Protein AF-A0A7J4TN28-F1 (afdb_monomer_lite)

pLDDT: mean 84.07, std 9.6, range [40.97, 95.94]

Structure (mmCIF, N/CA/C/O backbone):
data_AF-A0A7J4TN28-F1
#
_entry.id   AF-A0A7J4TN28-F1
#
loop_
_atom_site.group_PDB
_atom_site.id
_atom_site.type_symbol
_atom_site.label_atom_id
_atom_site.label_alt_id
_atom_site.label_comp_id
_atom_site.label_asym_id
_atom_site.label_entity_id
_atom_site.label_seq_id
_atom_site.pdbx_PDB_ins_code
_atom_site.Cartn_x
_atom_site.Cartn_y
_atom_site.Cartn_z
_atom_site.occupancy
_atom_site.B_iso_or_equiv
_atom_site.auth_seq_id
_atom_site.auth_comp_id
_atom_site.auth_asym_id
_atom_site.auth_atom_id
_atom_site.pdbx_PDB_model_num
ATOM 1 N N . MET A 1 1 ? -28.207 -5.095 15.935 1.00 40.97 1 MET A N 1
ATOM 2 C CA . MET A 1 1 ? -28.084 -4.857 14.482 1.00 40.97 1 MET A CA 1
ATOM 3 C C . MET A 1 1 ? -27.019 -3.781 14.342 1.00 40.97 1 MET A C 1
ATOM 5 O O . MET A 1 1 ? -27.270 -2.682 14.811 1.00 40.97 1 MET A O 1
ATOM 9 N N . GLN A 1 2 ? -25.803 -4.120 13.904 1.00 54.62 2 GLN A N 1
ATOM 10 C CA . GLN A 1 2 ? -24.737 -3.121 13.743 1.00 54.62 2 GLN A CA 1
ATOM 11 C C . GLN A 1 2 ? -25.068 -2.248 12.531 1.00 54.62 2 GLN A C 1
ATOM 13 O O . GLN A 1 2 ? -25.433 -2.769 11.478 1.00 54.62 2 GLN A O 1
ATOM 18 N N . GLU A 1 3 ? -25.008 -0.933 12.705 1.00 58.22 3 GLU A N 1
ATOM 19 C CA . GLU A 1 3 ? -25.325 0.032 11.659 1.00 58.22 3 GLU A CA 1
ATOM 20 C C . GLU A 1 3 ? -24.159 0.079 10.663 1.00 58.22 3 GLU A C 1
ATOM 22 O O . GLU A 1 3 ? -23.127 0.697 10.913 1.00 58.22 3 GLU A O 1
ATOM 27 N N . SER A 1 4 ? -24.286 -0.649 9.551 1.00 61.19 4 SER A N 1
ATOM 28 C CA . SER A 1 4 ? -23.320 -0.582 8.456 1.00 61.19 4 SER A CA 1
ATOM 29 C C . SER A 1 4 ? -23.496 0.746 7.727 1.00 61.19 4 SER A C 1
ATOM 31 O O . SER A 1 4 ? -24.544 0.985 7.121 1.00 61.19 4 SER A O 1
ATOM 33 N N . THR A 1 5 ? -22.482 1.605 7.762 1.00 71.56 5 THR A N 1
ATOM 34 C CA . THR A 1 5 ? -22.515 2.892 7.063 1.00 71.56 5 THR A CA 1
ATOM 35 C C . THR A 1 5 ? -21.695 2.818 5.779 1.00 71.56 5 THR A C 1
ATOM 37 O O . THR A 1 5 ? -20.590 2.277 5.734 1.00 71.56 5 THR A O 1
ATOM 40 N N . THR A 1 6 ? -22.231 3.366 4.689 1.00 72.06 6 THR A N 1
ATOM 41 C CA . THR A 1 6 ? -21.543 3.388 3.385 1.00 72.06 6 THR A CA 1
ATOM 42 C C . THR A 1 6 ? -20.363 4.368 3.371 1.00 72.06 6 THR A C 1
ATOM 44 O O . THR A 1 6 ? -19.495 4.305 2.502 1.00 72.06 6 THR A O 1
ATOM 47 N N . THR A 1 7 ? -20.317 5.288 4.335 1.00 77.44 7 THR A N 1
ATOM 48 C CA . THR A 1 7 ? -19.320 6.355 4.439 1.00 77.44 7 THR A CA 1
ATOM 49 C C . THR A 1 7 ? -18.694 6.364 5.822 1.00 77.44 7 THR A C 1
ATOM 51 O O . THR A 1 7 ? -19.415 6.303 6.813 1.00 77.44 7 THR A O 1
ATOM 54 N N . LEU A 1 8 ? -17.368 6.509 5.883 1.00 80.81 8 LEU A N 1
ATOM 55 C CA . LEU A 1 8 ? -16.640 6.635 7.143 1.00 80.81 8 LEU A CA 1
ATOM 56 C C . LEU A 1 8 ? -17.090 7.916 7.887 1.00 80.81 8 LEU A C 1
ATOM 58 O O . LEU A 1 8 ? -16.999 8.997 7.295 1.00 80.81 8 LEU A O 1
ATOM 62 N N . PRO A 1 9 ? -17.570 7.823 9.142 1.00 84.06 9 PRO A N 1
ATOM 63 C CA . PRO A 1 9 ? -17.975 8.980 9.937 1.00 84.06 9 PRO A CA 1
ATOM 64 C C . PRO A 1 9 ? -16.865 10.027 10.110 1.00 84.06 9 PRO A C 1
ATOM 66 O O . PRO A 1 9 ? -15.681 9.702 10.230 1.00 84.06 9 PRO A O 1
ATOM 69 N N . ALA A 1 10 ? -17.259 11.304 10.155 1.00 74.06 10 ALA A N 1
ATOM 70 C CA . ALA A 1 10 ? -16.336 12.418 10.347 1.00 74.06 10 ALA A CA 1
ATOM 71 C C . ALA A 1 10 ? -15.705 12.355 11.751 1.00 74.06 10 ALA A C 1
ATOM 73 O O . ALA A 1 10 ? -16.404 12.486 12.750 1.00 74.06 10 ALA A O 1
ATOM 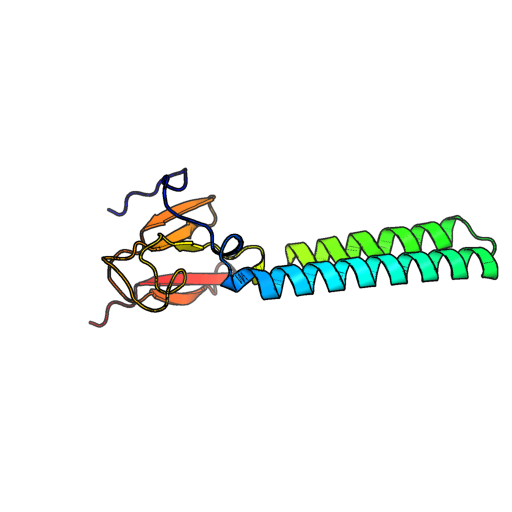74 N N . GLY A 1 11 ? -14.387 12.144 11.815 1.00 80.38 11 GLY A N 1
ATOM 75 C CA . GLY A 1 11 ? -13.625 12.011 13.068 1.00 80.38 11 GLY A CA 1
ATOM 76 C C . GLY A 1 11 ? -12.808 10.720 13.168 1.00 80.38 11 GLY A C 1
ATOM 77 O O . GLY A 1 11 ? -11.854 10.668 13.941 1.00 80.38 11 GLY A O 1
ATOM 78 N N . LEU A 1 12 ? -13.122 9.718 12.344 1.00 86.81 12 LEU A N 1
ATOM 79 C CA . LEU A 1 12 ? -12.324 8.502 12.204 1.00 86.81 12 LEU A CA 1
ATOM 80 C C . LEU A 1 12 ? -11.244 8.695 11.136 1.00 86.81 12 LEU A C 1
ATOM 82 O O . LEU A 1 12 ? -11.505 9.244 10.064 1.00 86.81 12 LEU A O 1
ATOM 86 N N . ARG A 1 13 ? -10.035 8.210 11.414 1.00 88.06 13 ARG A N 1
ATOM 87 C CA . ARG A 1 13 ? -8.901 8.213 10.484 1.00 88.06 13 ARG A CA 1
ATOM 88 C C . ARG A 1 13 ? -8.554 6.803 10.064 1.00 88.06 13 ARG A C 1
ATOM 90 O O . ARG A 1 13 ? -8.576 5.878 10.875 1.00 88.06 13 ARG A O 1
ATOM 97 N N . ARG A 1 14 ? -8.207 6.634 8.792 1.00 88.44 14 ARG A N 1
ATOM 98 C CA . ARG A 1 14 ? -7.796 5.325 8.275 1.00 88.44 14 ARG A CA 1
ATOM 99 C C . ARG A 1 14 ? -6.397 4.981 8.751 1.00 88.44 14 ARG A C 1
ATOM 101 O O . ARG A 1 14 ? -5.566 5.859 8.951 1.00 88.44 14 ARG A O 1
ATOM 108 N N . PHE A 1 15 ? -6.110 3.688 8.846 1.00 87.31 15 PHE A N 1
ATOM 109 C CA . PHE A 1 15 ? -4.806 3.208 9.292 1.00 87.31 15 PHE A CA 1
ATOM 110 C C . PHE A 1 15 ? -3.632 3.787 8.485 1.00 87.31 15 PHE A C 1
ATOM 112 O O . PHE A 1 15 ? -2.607 4.147 9.054 1.00 87.31 15 PHE A O 1
ATOM 119 N N . ASN A 1 16 ? -3.785 3.932 7.168 1.00 83.81 16 ASN A N 1
ATOM 120 C CA . ASN A 1 16 ? -2.750 4.482 6.287 1.00 83.81 16 ASN A CA 1
ATOM 121 C C . ASN A 1 16 ? -2.473 5.986 6.492 1.00 83.81 16 ASN A C 1
ATOM 123 O O . ASN A 1 16 ? -1.456 6.481 6.012 1.00 83.81 16 ASN A O 1
ATOM 127 N N . GLU A 1 17 ? -3.354 6.700 7.194 1.00 86.00 17 GLU A N 1
ATOM 128 C CA . GLU A 1 17 ? -3.203 8.115 7.553 1.00 86.00 17 GLU A CA 1
ATOM 129 C C . GLU A 1 17 ? -2.552 8.298 8.934 1.00 86.00 17 GLU A C 1
ATOM 131 O O . GLU A 1 17 ? -2.206 9.420 9.311 1.00 86.00 17 GLU A O 1
ATOM 136 N N . LEU A 1 18 ? -2.378 7.210 9.691 1.00 86.69 18 LEU A N 1
ATOM 137 C CA . LEU A 1 18 ? -1.760 7.231 11.012 1.00 86.69 18 LEU A CA 1
ATOM 138 C C . LEU A 1 18 ? -0.244 7.392 10.911 1.00 86.69 18 LEU A C 1
ATOM 140 O O . LEU A 1 18 ? 0.404 6.904 9.980 1.00 86.69 18 LEU A O 1
ATOM 144 N N . GLU A 1 19 ? 0.352 8.006 11.933 1.00 84.19 19 GLU A N 1
ATOM 145 C CA . GLU A 1 19 ? 1.809 8.138 12.021 1.00 84.19 19 GLU A CA 1
ATOM 146 C C . GLU A 1 19 ? 2.509 6.776 12.073 1.00 84.19 19 GLU A C 1
ATOM 148 O O . GLU A 1 19 ? 3.584 6.613 11.493 1.00 84.19 19 GLU A O 1
ATOM 153 N N . LEU A 1 20 ? 1.847 5.768 12.651 1.00 84.12 20 LEU A N 1
ATOM 154 C CA . LEU A 1 20 ? 2.316 4.384 12.681 1.00 84.12 20 LEU A CA 1
ATOM 155 C C . LEU A 1 20 ? 2.569 3.823 11.268 1.00 84.12 20 LEU A C 1
ATOM 157 O O . LEU A 1 20 ? 3.572 3.147 11.026 1.00 84.12 20 LEU A O 1
ATOM 161 N N . ALA A 1 21 ? 1.703 4.150 10.304 1.00 84.75 21 ALA A N 1
ATOM 162 C CA . ALA A 1 21 ? 1.836 3.695 8.921 1.00 84.75 21 ALA A CA 1
ATOM 163 C C . ALA A 1 21 ? 2.894 4.481 8.124 1.00 84.75 21 ALA A C 1
ATOM 165 O O . ALA A 1 21 ? 3.333 4.029 7.061 1.00 84.75 21 ALA A O 1
ATOM 166 N N . ARG A 1 22 ? 3.372 5.628 8.632 1.00 85.81 22 ARG A N 1
ATOM 167 C CA . ARG A 1 22 ? 4.337 6.498 7.936 1.00 85.81 22 ARG A CA 1
ATOM 168 C C . ARG A 1 22 ? 5.651 5.781 7.627 1.00 85.81 22 ARG A C 1
ATOM 170 O O . ARG A 1 22 ? 6.168 5.912 6.520 1.00 85.81 22 ARG A O 1
ATOM 177 N N . SER A 1 23 ? 6.188 5.010 8.576 1.00 86.38 23 SER A N 1
ATOM 178 C CA . SER A 1 23 ? 7.444 4.261 8.383 1.00 86.38 23 SER A CA 1
ATOM 179 C C . SER A 1 23 ? 7.332 3.267 7.223 1.00 86.38 23 SER A C 1
ATOM 181 O O . SER A 1 23 ? 8.227 3.169 6.382 1.00 86.38 23 SER A O 1
ATOM 183 N N . PHE A 1 24 ? 6.191 2.582 7.125 1.00 86.19 24 PHE A N 1
ATOM 184 C CA . PHE A 1 24 ? 5.903 1.679 6.020 1.00 86.19 24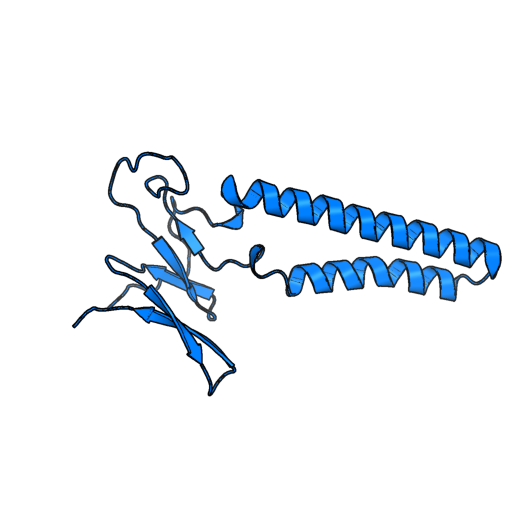 PHE A CA 1
ATOM 185 C C . PHE A 1 24 ? 5.754 2.432 4.688 1.00 86.19 24 PHE A C 1
ATOM 187 O O . PHE A 1 24 ? 6.397 2.060 3.706 1.00 86.19 24 PHE A O 1
ATOM 194 N N . MET A 1 25 ? 4.992 3.530 4.665 1.00 86.56 25 MET A N 1
ATOM 195 C CA . MET A 1 25 ? 4.810 4.362 3.469 1.00 86.56 25 MET A CA 1
ATOM 196 C C . MET A 1 25 ? 6.137 4.912 2.932 1.00 86.56 25 MET A C 1
ATOM 198 O O . MET A 1 25 ? 6.379 4.873 1.727 1.00 86.56 25 MET A O 1
ATOM 202 N N . ILE A 1 26 ? 7.030 5.369 3.815 1.00 89.44 26 ILE A N 1
ATOM 203 C CA . ILE A 1 26 ? 8.365 5.850 3.434 1.00 89.44 26 ILE A CA 1
ATOM 204 C C . ILE A 1 26 ? 9.192 4.718 2.822 1.00 89.44 26 ILE A C 1
ATOM 206 O O . ILE A 1 26 ? 9.801 4.910 1.771 1.00 89.44 26 ILE A O 1
ATOM 210 N N . ARG A 1 27 ? 9.195 3.525 3.433 1.00 89.81 27 ARG A N 1
ATOM 211 C CA . ARG A 1 27 ? 9.900 2.357 2.878 1.00 89.81 27 ARG A CA 1
ATOM 212 C C . ARG A 1 27 ? 9.370 2.000 1.492 1.00 89.81 27 ARG A C 1
ATOM 214 O O . ARG A 1 27 ? 10.167 1.843 0.574 1.00 89.81 27 ARG A O 1
ATOM 221 N N . PHE A 1 28 ? 8.050 1.947 1.319 1.00 89.06 28 PHE A N 1
ATOM 222 C CA . PHE A 1 28 ? 7.419 1.677 0.026 1.00 89.06 28 PHE A CA 1
ATOM 223 C C . PHE A 1 28 ? 7.796 2.727 -1.034 1.00 89.06 28 PHE A C 1
ATOM 225 O O . PHE A 1 28 ? 8.134 2.381 -2.169 1.00 89.06 28 PHE A O 1
ATOM 232 N N . LEU A 1 29 ? 7.812 4.010 -0.662 1.00 90.19 29 LEU A N 1
ATOM 233 C CA . LEU A 1 29 ? 8.211 5.096 -1.556 1.00 90.19 29 LEU A CA 1
ATOM 234 C C . LEU A 1 29 ? 9.687 4.979 -1.972 1.00 90.19 29 LEU A C 1
ATOM 236 O O . LEU A 1 29 ? 10.005 5.087 -3.152 1.00 90.19 29 LEU A O 1
ATOM 240 N N . ILE A 1 30 ? 10.587 4.694 -1.030 1.00 93.38 30 ILE A N 1
ATOM 241 C CA . ILE A 1 30 ? 12.016 4.501 -1.318 1.00 93.38 30 ILE A CA 1
ATOM 242 C C . ILE A 1 30 ? 12.225 3.280 -2.221 1.00 93.38 30 ILE A C 1
ATOM 244 O O . ILE A 1 30 ? 12.979 3.352 -3.191 1.00 93.38 30 ILE A O 1
ATOM 248 N N . THR A 1 31 ? 11.542 2.167 -1.945 1.00 91.38 31 THR A N 1
ATOM 249 C CA . THR A 1 31 ? 11.633 0.956 -2.770 1.00 91.38 31 THR A CA 1
ATOM 250 C C . THR A 1 31 ? 11.112 1.197 -4.185 1.00 91.38 31 THR A C 1
ATOM 252 O O . THR A 1 31 ? 11.777 0.809 -5.143 1.00 91.38 31 THR A O 1
ATOM 255 N N . SER A 1 32 ? 9.967 1.866 -4.345 1.00 92.19 32 SER A N 1
ATOM 256 C CA . SER A 1 32 ? 9.415 2.178 -5.672 1.00 92.19 32 SER A CA 1
ATOM 257 C C . SER A 1 32 ? 10.315 3.129 -6.466 1.00 92.19 32 SER A C 1
ATOM 259 O O . SER A 1 32 ? 10.555 2.889 -7.650 1.00 92.19 32 SER A O 1
ATOM 261 N N . LEU A 1 33 ? 10.903 4.136 -5.812 1.00 94.75 33 LEU A N 1
ATOM 262 C CA . LEU A 1 33 ? 11.901 5.013 -6.425 1.00 94.75 33 LEU A CA 1
ATOM 263 C C . LEU A 1 33 ? 13.149 4.230 -6.862 1.00 94.75 33 LEU A C 1
ATOM 265 O O . LEU A 1 33 ? 13.634 4.415 -7.978 1.00 94.75 33 LEU A O 1
ATOM 269 N N . GLY A 1 34 ? 13.639 3.321 -6.014 1.00 95.12 34 GLY A N 1
ATOM 270 C CA . GLY A 1 34 ? 14.773 2.451 -6.323 1.00 95.12 34 GLY A CA 1
ATOM 271 C C . GLY A 1 34 ? 14.512 1.547 -7.531 1.00 95.12 34 GLY A C 1
ATOM 272 O O . GLY A 1 34 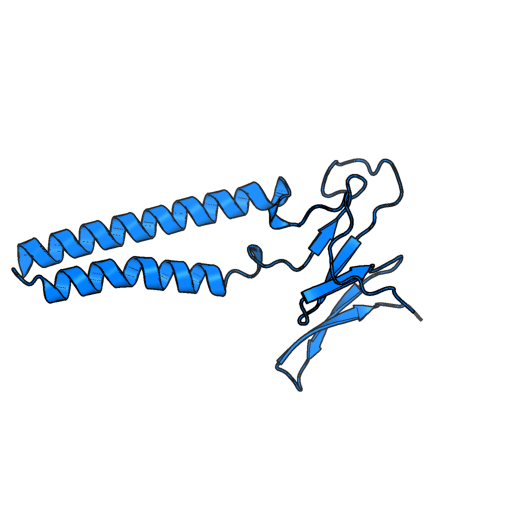? 15.347 1.477 -8.430 1.00 95.12 34 GLY A O 1
ATOM 273 N N . ILE A 1 35 ? 13.334 0.915 -7.601 1.00 94.06 35 ILE A N 1
ATOM 274 C CA . ILE A 1 35 ? 12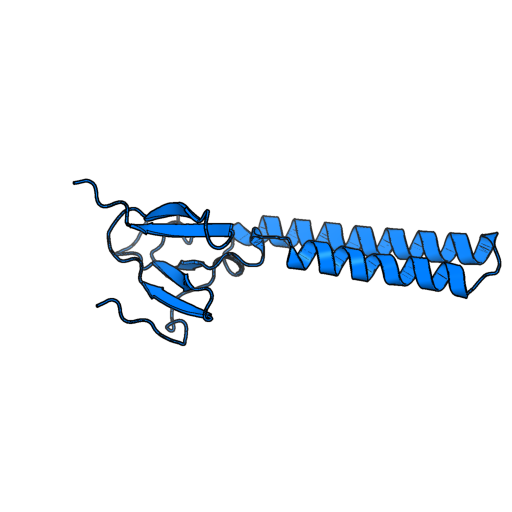.914 0.101 -8.754 1.00 94.06 35 ILE A CA 1
ATOM 275 C C . ILE A 1 35 ? 12.877 0.949 -10.029 1.00 94.06 35 ILE A C 1
ATOM 277 O O . ILE A 1 35 ? 13.402 0.524 -11.058 1.00 94.06 35 ILE A O 1
ATOM 281 N N . GLY A 1 36 ? 12.298 2.151 -9.963 1.00 94.25 36 GLY A N 1
ATOM 282 C CA . GLY A 1 36 ? 12.243 3.068 -11.102 1.00 94.25 36 GLY A CA 1
ATOM 283 C C . GLY A 1 36 ? 13.633 3.454 -11.614 1.00 94.25 36 GLY A C 1
ATOM 284 O O . GLY A 1 36 ? 13.887 3.403 -12.817 1.00 94.25 36 GLY A O 1
ATOM 285 N N . LEU A 1 37 ? 14.560 3.769 -10.705 1.00 95.94 37 LEU A N 1
ATOM 286 C CA . LEU A 1 37 ? 15.937 4.121 -11.051 1.00 95.94 37 LEU A CA 1
ATOM 287 C C . LEU A 1 37 ? 16.671 2.940 -11.700 1.00 95.94 37 LEU A C 1
ATOM 289 O O . LEU A 1 37 ? 17.306 3.106 -12.741 1.00 95.94 37 LEU A O 1
ATOM 293 N N . VAL A 1 38 ? 16.540 1.738 -11.134 1.00 95.69 38 VAL A N 1
ATOM 294 C CA . VAL A 1 38 ? 17.137 0.512 -11.687 1.00 95.69 38 VAL A CA 1
ATOM 295 C C . VAL A 1 38 ? 16.585 0.208 -13.081 1.00 95.69 38 VAL A C 1
ATOM 297 O O . VAL A 1 38 ? 17.367 -0.067 -13.991 1.00 95.69 38 VAL A O 1
ATOM 300 N N . ALA A 1 39 ? 15.269 0.315 -13.282 1.00 94.81 39 ALA A N 1
ATOM 301 C CA . ALA A 1 39 ? 14.643 0.119 -14.589 1.00 94.81 39 ALA A CA 1
ATOM 302 C C . ALA A 1 39 ? 15.153 1.133 -15.628 1.00 94.81 39 ALA A C 1
ATOM 304 O O . ALA A 1 39 ? 15.448 0.759 -16.763 1.00 94.81 39 ALA A O 1
ATOM 305 N N . MET A 1 40 ? 15.329 2.399 -15.233 1.00 95.06 40 MET A N 1
ATOM 306 C CA . MET A 1 40 ? 15.854 3.448 -16.110 1.00 95.06 40 MET A CA 1
ATOM 307 C C . MET A 1 40 ? 17.322 3.205 -16.498 1.00 95.06 40 MET A C 1
ATOM 309 O O . MET A 1 40 ? 17.682 3.352 -17.667 1.00 95.06 40 MET A O 1
ATOM 313 N N . LEU A 1 41 ? 18.167 2.790 -15.547 1.00 95.69 41 LEU A N 1
ATOM 314 C CA . LEU A 1 41 ? 19.563 2.433 -15.822 1.00 95.69 41 LEU A CA 1
ATOM 315 C C . LEU A 1 41 ? 19.667 1.210 -16.739 1.00 95.69 41 LEU A C 1
ATOM 317 O O . LEU A 1 41 ? 20.451 1.231 -17.686 1.00 95.69 41 LEU A O 1
ATOM 321 N N . LEU A 1 42 ? 18.855 0.178 -16.497 1.00 94.50 42 LEU A N 1
ATOM 322 C CA . LEU A 1 42 ? 18.770 -1.006 -17.355 1.00 94.50 42 LEU A CA 1
ATOM 323 C C . LEU A 1 42 ? 18.337 -0.640 -18.775 1.00 94.50 42 LEU A C 1
ATOM 325 O O . LEU A 1 42 ? 18.976 -1.074 -19.728 1.00 94.50 42 LEU A O 1
ATOM 329 N N . ALA A 1 43 ? 17.302 0.188 -18.927 1.00 94.31 43 ALA A N 1
ATOM 330 C CA . ALA A 1 43 ? 16.841 0.640 -20.236 1.00 94.31 43 ALA A CA 1
ATOM 331 C C . ALA A 1 43 ? 17.936 1.417 -20.987 1.00 94.31 43 ALA A C 1
ATOM 333 O O . ALA A 1 43 ? 18.183 1.143 -22.161 1.00 94.31 43 ALA A O 1
ATOM 334 N N . SER A 1 44 ? 18.638 2.330 -20.305 1.00 93.56 44 SER A N 1
ATOM 335 C CA . SER A 1 44 ? 19.765 3.072 -20.885 1.00 93.56 44 SER A CA 1
ATOM 336 C C . SER A 1 44 ? 20.911 2.143 -21.294 1.00 93.56 44 SER A C 1
ATOM 338 O O . SER A 1 44 ? 21.432 2.247 -22.404 1.00 93.56 44 SER A O 1
ATOM 340 N N . PHE A 1 45 ? 21.278 1.188 -20.438 1.00 94.62 45 PHE A N 1
ATOM 341 C CA . PHE A 1 45 ? 22.318 0.205 -20.734 1.00 94.62 45 PHE A CA 1
ATOM 342 C C . PHE A 1 45 ? 21.964 -0.656 -21.953 1.00 94.62 45 PHE A C 1
ATOM 344 O O . PHE A 1 45 ? 22.783 -0.815 -22.854 1.00 94.62 45 PHE A O 1
ATOM 351 N N . VAL A 1 46 ? 20.729 -1.161 -22.016 1.00 94.38 46 VAL A N 1
ATOM 352 C CA . VAL A 1 46 ? 20.235 -1.971 -23.137 1.00 94.38 46 VAL A CA 1
ATOM 353 C C . VAL A 1 46 ? 20.216 -1.170 -24.437 1.00 94.38 46 VAL A C 1
ATOM 355 O O . VAL A 1 46 ? 20.656 -1.684 -25.464 1.00 94.38 46 VAL A O 1
ATOM 358 N N . PHE A 1 47 ? 19.766 0.086 -24.397 1.00 93.62 47 PHE A N 1
ATOM 359 C CA . PHE A 1 47 ? 19.779 0.963 -25.565 1.00 93.62 47 PHE A CA 1
ATOM 360 C C . PHE A 1 47 ? 21.205 1.174 -26.090 1.00 93.62 47 PHE A C 1
ATOM 362 O O . PHE A 1 47 ? 21.452 0.983 -27.274 1.00 93.62 47 PHE A O 1
ATOM 369 N N . ASN A 1 48 ? 22.160 1.476 -25.206 1.00 93.44 48 ASN A N 1
ATOM 370 C CA . ASN A 1 48 ? 23.554 1.696 -25.597 1.00 93.44 48 ASN A CA 1
ATOM 371 C C . ASN A 1 48 ? 24.262 0.417 -26.084 1.00 93.44 48 ASN A C 1
ATOM 373 O O . ASN A 1 48 ? 25.124 0.495 -26.953 1.00 93.44 48 ASN A O 1
ATOM 377 N N . ALA A 1 49 ? 23.934 -0.752 -25.528 1.00 93.88 49 ALA A N 1
ATOM 378 C CA . ALA A 1 49 ? 24.612 -2.008 -25.860 1.00 93.88 49 ALA A CA 1
ATOM 379 C C . ALA A 1 49 ? 24.043 -2.710 -27.103 1.00 93.88 49 ALA A C 1
ATOM 381 O O . ALA A 1 49 ? 24.781 -3.383 -27.820 1.00 93.88 49 ALA A O 1
ATOM 382 N N . MET A 1 50 ? 22.731 -2.610 -27.327 1.00 91.88 50 MET A N 1
ATOM 383 C CA . MET A 1 50 ? 22.017 -3.379 -28.355 1.00 91.88 50 MET A CA 1
ATOM 384 C C . MET A 1 50 ? 21.471 -2.501 -29.489 1.00 91.88 50 MET A C 1
ATOM 386 O O . MET A 1 50 ? 20.923 -3.049 -30.441 1.00 91.88 50 MET A O 1
ATOM 390 N N . ASP A 1 51 ? 21.538 -1.168 -29.355 1.00 91.25 51 ASP A N 1
ATOM 391 C CA . ASP A 1 51 ? 20.921 -0.175 -30.257 1.00 91.25 51 ASP A CA 1
ATOM 392 C C . ASP A 1 51 ? 19.432 -0.460 -30.551 1.00 91.25 51 ASP A C 1
ATOM 394 O O . ASP A 1 51 ? 18.869 -0.129 -31.593 1.00 91.25 51 ASP A O 1
ATOM 398 N N . SER A 1 52 ? 18.768 -1.141 -29.610 1.00 91.38 52 SER A N 1
ATOM 399 C CA . SER A 1 52 ? 17.392 -1.603 -29.758 1.00 91.38 52 SER A CA 1
ATOM 400 C C . SER A 1 52 ? 16.468 -0.798 -28.862 1.00 91.38 52 SER A C 1
ATOM 402 O O . SER A 1 52 ? 16.377 -1.015 -27.650 1.00 91.38 52 SER A O 1
ATOM 404 N N . PHE A 1 53 ? 15.725 0.114 -29.486 1.00 91.62 53 PHE A N 1
ATOM 405 C CA . PHE A 1 53 ? 14.699 0.908 -28.813 1.00 91.62 53 PHE A CA 1
ATOM 406 C C . PHE A 1 53 ? 13.596 0.037 -28.192 1.00 91.62 53 PHE A C 1
ATOM 408 O O . PHE A 1 53 ? 13.140 0.306 -27.083 1.00 91.62 53 PHE A O 1
ATOM 415 N N . VAL A 1 54 ? 13.193 -1.039 -28.877 1.00 94.25 54 VAL A N 1
ATOM 416 C CA . VAL A 1 54 ? 12.122 -1.934 -28.409 1.00 94.25 54 VAL A CA 1
ATOM 417 C C . VAL A 1 54 ? 12.517 -2.613 -27.099 1.00 94.25 54 VAL A C 1
ATOM 419 O O . VAL A 1 54 ? 11.732 -2.637 -26.153 1.00 94.25 54 VAL A O 1
ATOM 422 N N . LEU A 1 55 ? 13.745 -3.128 -27.018 1.00 91.62 55 LEU A N 1
ATOM 423 C CA . LEU A 1 55 ? 14.218 -3.837 -25.832 1.00 91.62 55 LEU A CA 1
ATOM 424 C C . LEU A 1 55 ? 14.380 -2.882 -24.637 1.00 91.62 55 LEU A C 1
ATOM 426 O O . LEU A 1 55 ? 13.976 -3.210 -23.522 1.00 91.62 55 LEU A O 1
ATOM 430 N N . ALA A 1 56 ? 14.876 -1.666 -24.886 1.00 91.88 56 ALA A N 1
ATOM 431 C CA . ALA A 1 56 ? 14.956 -0.615 -23.875 1.00 91.88 56 ALA A CA 1
ATOM 432 C C . ALA A 1 56 ? 13.567 -0.199 -23.351 1.00 91.88 56 ALA A C 1
ATOM 434 O O . ALA A 1 56 ? 13.386 -0.043 -22.142 1.00 91.88 56 ALA A O 1
ATOM 435 N N . ALA A 1 57 ? 12.566 -0.084 -24.231 1.00 92.69 57 ALA A N 1
ATOM 436 C CA . ALA A 1 57 ? 11.193 0.239 -23.845 1.00 92.69 57 ALA A CA 1
ATOM 437 C C . ALA A 1 57 ? 10.561 -0.853 -22.962 1.00 92.69 57 ALA A C 1
ATOM 439 O O . ALA A 1 57 ? 9.901 -0.535 -21.973 1.00 92.69 57 ALA A O 1
ATOM 440 N N . VAL A 1 58 ? 10.806 -2.134 -23.259 1.00 94.25 58 VAL A N 1
ATOM 441 C CA . VAL A 1 58 ? 10.339 -3.256 -22.421 1.00 94.25 58 VAL A CA 1
ATOM 442 C C . VAL A 1 58 ? 10.935 -3.181 -21.011 1.00 94.25 58 VAL A C 1
ATOM 444 O O . VAL A 1 58 ? 10.206 -3.331 -20.030 1.00 94.25 58 VAL A O 1
ATOM 447 N N . CYS A 1 59 ? 12.235 -2.893 -20.889 1.00 91.56 59 CYS A N 1
ATOM 448 C CA . CYS A 1 59 ? 12.884 -2.694 -19.590 1.00 91.56 59 CYS A CA 1
ATOM 449 C C . CYS A 1 59 ? 12.315 -1.495 -18.823 1.00 91.56 59 CYS A C 1
ATOM 451 O O . CYS A 1 59 ? 12.194 -1.549 -17.602 1.00 91.56 59 CYS A O 1
ATOM 453 N N . LEU A 1 60 ? 11.942 -0.423 -19.523 1.00 92.56 60 LEU A N 1
ATOM 454 C CA . LEU A 1 60 ? 11.360 0.753 -18.886 1.00 92.56 60 LEU A CA 1
ATOM 455 C C . LEU A 1 60 ? 9.946 0.476 -18.351 1.00 92.56 60 LEU A C 1
ATOM 457 O O . LEU A 1 60 ? 9.603 0.938 -17.267 1.00 92.56 60 LEU A O 1
ATOM 461 N N . ILE A 1 61 ? 9.137 -0.298 -19.081 1.00 93.94 61 ILE A N 1
ATOM 462 C CA . ILE A 1 61 ? 7.752 -0.636 -18.705 1.00 93.94 61 ILE A CA 1
ATOM 463 C C . ILE A 1 61 ? 7.700 -1.663 -17.561 1.00 93.94 61 ILE A C 1
ATOM 465 O O . ILE A 1 61 ? 6.765 -1.644 -16.754 1.00 93.94 61 ILE A O 1
ATOM 469 N N . SER A 1 62 ? 8.700 -2.541 -17.444 1.00 92.12 62 SER A N 1
ATOM 470 C CA . SER A 1 62 ? 8.726 -3.563 -16.390 1.00 92.12 62 SER A CA 1
ATOM 471 C C . SER A 1 62 ? 8.821 -2.968 -14.978 1.00 92.12 62 SER A C 1
ATOM 473 O O . SER A 1 62 ? 8.247 -3.530 -14.046 1.00 92.12 62 SER A O 1
ATOM 475 N N . GLY A 1 63 ? 9.462 -1.804 -14.814 1.00 91.88 63 GLY A N 1
ATOM 476 C CA . GLY A 1 63 ? 9.551 -1.089 -13.536 1.00 91.88 63 GLY A CA 1
ATOM 477 C C . GLY A 1 63 ? 8.177 -0.692 -12.974 1.00 91.88 63 GLY A C 1
ATOM 478 O O . GLY A 1 63 ? 7.804 -1.170 -11.901 1.00 91.88 63 GLY A O 1
ATOM 479 N N . PRO A 1 64 ? 7.383 0.131 -13.686 1.00 92.12 64 PRO A N 1
ATOM 480 C CA . PRO A 1 64 ? 6.015 0.469 -13.296 1.00 92.12 64 PRO A CA 1
ATOM 481 C C . PRO A 1 64 ? 5.114 -0.752 -13.090 1.00 92.12 64 PRO A C 1
ATOM 483 O O . PRO A 1 64 ? 4.330 -0.770 -12.143 1.00 92.12 64 PRO A O 1
ATOM 486 N N . ALA A 1 65 ? 5.246 -1.790 -13.925 1.00 93.38 65 ALA A N 1
ATOM 487 C CA . ALA A 1 65 ? 4.485 -3.029 -13.763 1.00 93.38 65 ALA A CA 1
ATOM 488 C C . ALA A 1 65 ? 4.803 -3.728 -12.428 1.00 93.38 65 ALA A C 1
ATOM 490 O O . ALA A 1 65 ? 3.889 -4.134 -11.706 1.00 93.38 65 ALA A O 1
ATOM 491 N N . LEU A 1 66 ? 6.087 -3.803 -12.060 1.00 92.25 66 LEU A N 1
ATOM 492 C CA . LEU A 1 66 ? 6.521 -4.360 -10.781 1.00 92.25 66 LEU A CA 1
ATOM 493 C C . LEU A 1 66 ? 6.024 -3.516 -9.601 1.00 92.25 66 LEU A C 1
ATOM 495 O O . LEU A 1 66 ? 5.538 -4.072 -8.620 1.00 92.25 66 LEU A O 1
ATOM 499 N N . ILE A 1 67 ? 6.091 -2.185 -9.702 1.00 92.50 67 ILE A N 1
ATOM 500 C CA . ILE A 1 67 ? 5.585 -1.270 -8.666 1.00 92.50 67 ILE A CA 1
ATOM 501 C C . ILE A 1 67 ? 4.075 -1.450 -8.477 1.00 92.50 67 ILE A C 1
ATOM 503 O O . ILE A 1 67 ? 3.611 -1.550 -7.342 1.00 92.50 67 ILE A O 1
ATOM 507 N N . TYR A 1 68 ? 3.308 -1.544 -9.567 1.00 91.75 68 TYR A N 1
ATOM 508 C CA . TYR A 1 68 ? 1.866 -1.792 -9.516 1.00 91.75 68 TYR A CA 1
ATOM 509 C C . TYR A 1 68 ? 1.544 -3.137 -8.853 1.00 91.75 68 TYR A C 1
ATOM 511 O O . TYR A 1 68 ? 0.678 -3.220 -7.978 1.00 91.75 68 TYR A O 1
ATOM 519 N N . GLN A 1 69 ? 2.284 -4.189 -9.205 1.00 90.62 69 GLN A N 1
ATOM 520 C CA . GLN A 1 69 ? 2.135 -5.496 -8.573 1.00 90.62 69 GLN A CA 1
ATOM 521 C C . GLN A 1 69 ? 2.451 -5.434 -7.073 1.00 90.62 69 GLN A C 1
ATOM 523 O O . GLN A 1 69 ? 1.683 -5.961 -6.267 1.00 90.62 69 GLN A O 1
ATOM 528 N N . LEU A 1 70 ? 3.530 -4.748 -6.685 1.00 88.19 70 LEU A N 1
ATOM 529 C CA . LEU A 1 70 ? 3.897 -4.557 -5.283 1.00 88.19 70 LEU A CA 1
ATOM 530 C C . LEU A 1 70 ? 2.808 -3.790 -4.523 1.00 88.19 70 LEU A C 1
ATOM 532 O O . LEU A 1 70 ? 2.427 -4.196 -3.428 1.00 88.19 70 LEU A O 1
ATOM 536 N N . HIS A 1 71 ? 2.271 -2.724 -5.120 1.00 87.38 71 HIS A N 1
ATOM 537 C CA . HIS A 1 71 ? 1.182 -1.932 -4.556 1.00 87.38 71 HIS A CA 1
ATOM 538 C C . HIS A 1 71 ? -0.061 -2.796 -4.320 1.00 87.38 71 HIS A C 1
ATOM 540 O O . HIS A 1 71 ? -0.561 -2.863 -3.202 1.00 87.38 71 HIS A O 1
ATOM 546 N N . SER A 1 72 ? -0.524 -3.514 -5.349 1.00 83.88 72 SER A N 1
ATOM 547 C CA . SER A 1 72 ? -1.737 -4.344 -5.281 1.00 83.88 72 SER A CA 1
ATOM 548 C C . SER A 1 72 ? -1.655 -5.474 -4.249 1.00 83.88 72 SER A C 1
ATOM 550 O O . SER A 1 72 ? -2.660 -5.821 -3.638 1.00 83.88 72 SER A O 1
ATOM 552 N N . ARG A 1 73 ? -0.458 -6.029 -4.020 1.00 81.81 73 ARG A N 1
ATOM 553 C CA . ARG A 1 73 ? -0.232 -7.118 -3.057 1.00 81.81 73 ARG A CA 1
ATOM 554 C C . ARG A 1 73 ? 0.125 -6.643 -1.654 1.00 81.81 73 ARG A C 1
ATOM 556 O O . ARG A 1 73 ? 0.166 -7.455 -0.733 1.00 81.81 73 ARG A O 1
ATOM 563 N N . SER A 1 74 ? 0.408 -5.358 -1.474 1.00 80.56 74 SER A N 1
ATOM 564 C CA . SER A 1 74 ? 0.766 -4.821 -0.166 1.00 80.56 74 SER A CA 1
ATOM 565 C C . SER A 1 74 ? -0.481 -4.721 0.709 1.00 80.56 74 SER A C 1
ATOM 567 O O . SER A 1 74 ? -1.253 -3.767 0.608 1.00 80.56 74 SER A O 1
ATOM 569 N N . SER A 1 75 ? -0.650 -5.700 1.599 1.00 74.62 75 SER A N 1
ATOM 570 C CA . SER A 1 75 ? -1.716 -5.726 2.610 1.00 74.62 75 SER A CA 1
ATOM 571 C C . SER A 1 75 ? -1.689 -4.487 3.507 1.00 74.62 75 SER A C 1
ATOM 573 O O . SER A 1 75 ? -2.735 -3.937 3.832 1.00 74.62 75 SER A O 1
ATOM 575 N N . MET A 1 76 ? -0.495 -3.977 3.825 1.00 74.62 76 MET A N 1
ATOM 576 C CA . MET A 1 76 ? -0.326 -2.771 4.643 1.00 74.62 76 MET A CA 1
ATOM 577 C C . MET A 1 76 ? -0.801 -1.468 3.973 1.00 74.62 76 MET A C 1
ATOM 579 O O . MET A 1 76 ? -1.102 -0.510 4.679 1.00 74.62 76 MET A O 1
ATOM 583 N N . LEU A 1 77 ? -0.902 -1.405 2.638 1.00 75.62 77 LEU A N 1
ATOM 584 C CA . LEU A 1 77 ? -1.485 -0.237 1.950 1.00 75.62 77 LEU A CA 1
ATOM 585 C C . LEU A 1 77 ? -3.016 -0.247 1.978 1.00 75.62 77 LEU A C 1
ATOM 587 O O . LEU A 1 77 ? -3.648 0.796 1.825 1.00 75.62 77 LEU A O 1
ATOM 591 N N . HIS A 1 78 ? -3.606 -1.424 2.180 1.00 79.75 78 HIS A N 1
ATOM 592 C CA . HIS A 1 78 ? -5.039 -1.664 2.059 1.00 79.75 78 HIS A CA 1
ATOM 593 C C . HIS A 1 78 ? -5.648 -2.151 3.374 1.00 79.75 78 HIS A C 1
ATOM 595 O O . HIS A 1 78 ? -6.663 -2.842 3.355 1.00 79.75 78 HIS A O 1
ATOM 601 N N . VAL A 1 79 ? -5.038 -1.799 4.512 1.00 85.56 79 VAL A N 1
ATOM 602 C CA . VAL A 1 79 ? -5.545 -2.194 5.831 1.00 85.56 79 VAL A CA 1
ATOM 603 C C . VAL A 1 79 ? -6.971 -1.650 5.991 1.00 85.56 79 VAL A C 1
ATOM 605 O O . VAL A 1 79 ? -7.160 -0.429 5.971 1.00 85.56 79 VAL A O 1
ATOM 608 N N . PRO A 1 80 ? -7.982 -2.521 6.145 1.00 86.19 80 PRO A N 1
ATOM 609 C CA . PRO A 1 80 ? -9.385 -2.127 6.181 1.00 86.19 80 PRO A CA 1
ATOM 610 C C . PRO A 1 80 ? -9.788 -1.660 7.586 1.00 86.19 80 PRO A C 1
ATOM 612 O O . PRO A 1 80 ? -10.750 -2.160 8.156 1.00 86.19 80 PRO A O 1
ATOM 615 N N . LEU A 1 81 ? -9.028 -0.733 8.170 1.00 88.75 81 LEU A N 1
ATOM 616 C CA . LEU A 1 81 ? -9.188 -0.286 9.553 1.00 88.75 81 LEU A CA 1
ATOM 617 C C . LEU A 1 81 ? -9.222 1.240 9.624 1.00 88.75 81 LEU A C 1
ATOM 619 O O . LEU A 1 81 ? -8.403 1.919 8.995 1.00 88.75 81 LEU A O 1
ATOM 623 N N . ALA A 1 82 ? -10.142 1.765 10.423 1.00 90.25 82 ALA A N 1
ATOM 624 C CA . ALA A 1 82 ? -10.195 3.163 10.804 1.00 90.25 82 ALA A CA 1
ATOM 625 C C . ALA A 1 82 ? -10.469 3.291 12.303 1.00 90.25 82 ALA A C 1
ATOM 627 O O . ALA A 1 82 ? -11.242 2.521 12.871 1.00 90.25 82 ALA A O 1
ATOM 628 N N . VAL A 1 83 ? -9.819 4.261 12.934 1.00 89.25 83 VAL A N 1
ATOM 629 C CA . VAL A 1 83 ? -9.867 4.478 14.383 1.00 89.25 83 VAL A CA 1
ATOM 630 C C . VAL A 1 83 ? -10.051 5.959 14.689 1.00 89.25 83 VAL A C 1
ATOM 632 O O . VAL A 1 83 ? -9.732 6.814 13.857 1.00 89.25 83 VAL A O 1
ATOM 635 N N . ASP A 1 84 ? -10.602 6.270 15.857 1.00 89.94 84 ASP A N 1
ATOM 636 C CA . ASP A 1 84 ? -10.807 7.650 16.297 1.00 89.94 84 ASP A CA 1
ATOM 637 C C . ASP A 1 84 ? -9.566 8.221 17.004 1.00 89.94 84 ASP A C 1
ATOM 639 O O . ASP A 1 84 ? -8.525 7.572 17.119 1.00 89.94 84 ASP A O 1
ATOM 643 N N . MET A 1 85 ? -9.678 9.471 17.463 1.00 84.81 85 MET A N 1
ATOM 644 C CA . MET A 1 85 ? -8.607 10.168 18.183 1.00 84.81 85 MET A CA 1
ATOM 645 C C . MET A 1 85 ? -8.326 9.597 19.579 1.00 84.81 85 MET A C 1
ATOM 647 O O . MET A 1 85 ? -7.264 9.867 20.127 1.00 84.81 85 MET A O 1
ATOM 651 N N . ASN A 1 86 ? -9.256 8.829 20.150 1.00 86.69 86 ASN A N 1
ATOM 652 C CA . ASN A 1 86 ? -9.110 8.247 21.483 1.00 86.69 86 ASN A CA 1
ATOM 653 C C . ASN A 1 86 ? -8.367 6.904 21.441 1.00 86.69 86 ASN A C 1
ATOM 655 O O . ASN A 1 86 ? -8.017 6.361 22.489 1.00 86.69 86 ASN A O 1
ATOM 659 N N . HIS A 1 87 ? -8.153 6.343 20.248 1.00 86.06 87 HIS A N 1
ATOM 660 C CA . HIS A 1 87 ? -7.505 5.054 20.083 1.00 86.06 87 HIS A CA 1
ATOM 661 C C . HIS A 1 87 ? -6.007 5.114 20.439 1.00 86.06 87 HIS A C 1
ATOM 663 O O . HIS A 1 87 ? -5.324 6.032 19.981 1.00 86.06 87 HIS A O 1
ATOM 669 N N . PRO A 1 88 ? -5.433 4.078 21.088 1.00 83.56 88 PRO A N 1
ATOM 670 C CA . PRO A 1 88 ? -3.997 3.991 21.414 1.00 83.56 88 PRO A CA 1
ATOM 671 C C . PRO A 1 88 ? -3.025 4.031 20.221 1.00 83.56 88 PRO A C 1
ATOM 673 O O . PRO A 1 88 ? -1.816 3.910 20.375 1.00 83.56 88 PRO A O 1
ATOM 676 N N . PHE A 1 89 ? -3.542 4.122 18.994 1.00 85.25 89 PHE A N 1
ATOM 677 C CA . PHE A 1 89 ? -2.717 4.341 17.803 1.00 85.25 89 PHE A CA 1
ATOM 678 C C . PHE A 1 89 ? -2.415 5.825 17.568 1.00 85.25 89 PHE A C 1
ATOM 680 O O . PHE A 1 89 ? -1.596 6.137 16.705 1.00 85.25 89 PHE A O 1
ATOM 687 N N . MET A 1 90 ? -3.109 6.716 18.280 1.00 83.12 90 MET A N 1
ATOM 688 C CA . MET A 1 90 ? -2.956 8.165 18.186 1.00 83.12 90 MET A CA 1
ATOM 689 C C . MET A 1 90 ? -2.054 8.708 19.285 1.00 83.12 90 MET A C 1
ATOM 691 O O . MET A 1 90 ? -1.222 9.562 18.999 1.00 83.12 90 MET A O 1
ATOM 695 N N . ASP A 1 91 ? -2.213 8.208 20.508 1.00 76.44 91 ASP A N 1
ATOM 696 C CA . ASP A 1 91 ? -1.412 8.592 21.667 1.00 76.44 91 ASP A CA 1
ATOM 697 C C . ASP A 1 91 ? -1.279 7.403 22.632 1.00 76.44 91 ASP A C 1
ATOM 699 O O . ASP A 1 91 ? -2.061 6.451 22.553 1.00 76.44 91 ASP A O 1
ATOM 703 N N . GLU A 1 92 ? -0.284 7.435 23.518 1.00 69.81 92 GLU A N 1
ATOM 704 C CA . GLU A 1 92 ? -0.003 6.322 24.440 1.00 69.81 92 GLU A CA 1
ATOM 705 C C . GLU A 1 92 ? -1.088 6.168 25.520 1.00 69.81 92 GLU A C 1
ATOM 707 O O . GLU A 1 92 ? -1.369 5.045 25.946 1.00 69.81 92 GLU A O 1
ATOM 712 N N . ASP A 1 93 ? -1.749 7.269 25.899 1.00 71.94 93 ASP A N 1
ATOM 713 C CA . ASP A 1 93 ? -2.814 7.285 26.902 1.00 71.94 93 ASP A CA 1
ATOM 714 C C . ASP A 1 93 ? -4.203 7.501 26.265 1.00 71.94 93 ASP A C 1
ATOM 716 O O . ASP A 1 93 ? -4.485 8.576 25.723 1.00 71.94 93 ASP A O 1
ATOM 720 N N . PRO A 1 94 ? -5.127 6.522 26.349 1.00 68.69 94 PRO A N 1
ATOM 721 C CA . PRO A 1 94 ? -6.488 6.698 25.858 1.00 68.69 94 PRO A CA 1
ATOM 722 C C . PRO A 1 94 ? -7.244 7.715 26.727 1.00 68.69 94 PRO A C 1
ATOM 724 O O . PRO A 1 94 ? -7.468 7.507 27.918 1.00 68.69 94 PRO A O 1
ATOM 727 N N . ILE A 1 95 ? -7.680 8.818 26.113 1.00 68.06 95 ILE A N 1
ATOM 728 C CA . ILE A 1 95 ? -8.393 9.918 26.792 1.00 68.06 95 ILE A CA 1
ATOM 729 C C . ILE A 1 95 ? -9.879 9.566 27.040 1.00 68.06 95 ILE A C 1
ATOM 731 O O . ILE A 1 95 ? -10.540 10.177 27.881 1.00 68.06 95 ILE A O 1
ATOM 735 N N . GLY A 1 96 ? -10.421 8.559 26.345 1.00 75.44 96 GLY A N 1
ATOM 736 C CA . GLY A 1 96 ? -11.824 8.149 26.445 1.00 75.44 96 GLY A CA 1
ATOM 737 C C . GLY A 1 96 ? -12.118 6.815 25.755 1.00 75.44 96 GLY A C 1
ATOM 738 O O . GLY A 1 96 ? -11.206 6.047 25.456 1.00 75.44 96 GLY A O 1
ATOM 739 N N . SER A 1 97 ? -13.397 6.529 25.489 1.00 78.56 97 SER A N 1
ATOM 740 C CA . SER A 1 97 ? -13.791 5.336 24.730 1.00 78.56 97 SER A CA 1
ATOM 741 C C . SER A 1 97 ? -13.341 5.463 23.275 1.00 78.56 97 SER A C 1
ATOM 743 O O . SER A 1 97 ? -13.672 6.452 22.614 1.00 78.56 97 SER A O 1
ATOM 745 N N . ALA A 1 98 ? -12.601 4.468 22.792 1.00 82.31 98 ALA A N 1
ATOM 746 C CA . ALA A 1 98 ? -12.108 4.412 21.424 1.00 82.31 98 ALA A CA 1
ATOM 747 C C . ALA A 1 98 ? -13.073 3.632 20.527 1.00 82.31 98 ALA A C 1
ATOM 749 O O . ALA A 1 98 ? -13.495 2.526 20.865 1.00 82.31 98 ALA A O 1
ATOM 750 N N . THR A 1 99 ? -13.384 4.199 19.368 1.00 85.88 99 THR A N 1
ATOM 751 C CA . THR A 1 99 ? -14.210 3.566 18.336 1.00 85.88 99 THR A CA 1
ATOM 752 C C . THR A 1 99 ? -13.325 2.991 17.240 1.00 85.88 99 THR A C 1
ATOM 754 O O . THR A 1 99 ? -12.439 3.674 16.715 1.00 85.88 99 THR A O 1
ATOM 757 N N . VAL A 1 100 ? -13.587 1.740 16.859 1.00 87.56 100 VAL A N 1
ATOM 758 C CA . VAL A 1 100 ? -12.851 1.040 15.803 1.00 87.56 100 VAL A CA 1
ATOM 759 C C . VAL A 1 100 ? -13.825 0.583 14.732 1.00 87.56 100 VAL A C 1
ATOM 761 O O . VAL A 1 100 ? -14.723 -0.216 14.988 1.00 87.56 100 VAL A O 1
ATOM 764 N N . MET A 1 101 ? -13.611 1.056 13.508 1.00 89.19 101 MET A N 1
ATOM 765 C CA . MET A 1 101 ? -14.373 0.618 12.347 1.00 89.19 101 MET A CA 1
ATOM 766 C C . MET A 1 101 ? -13.518 -0.224 11.412 1.00 89.19 101 MET A C 1
ATOM 768 O O . MET A 1 101 ? -12.364 0.099 11.118 1.00 89.19 101 MET A O 1
ATOM 772 N N . ILE A 1 102 ? -14.126 -1.281 10.886 1.00 88.56 102 ILE A N 1
ATOM 773 C CA . ILE A 1 102 ? -13.542 -2.130 9.852 1.00 88.56 102 ILE A CA 1
ATOM 774 C C . ILE A 1 102 ? -14.260 -1.921 8.527 1.00 88.56 102 ILE A C 1
ATOM 776 O O . 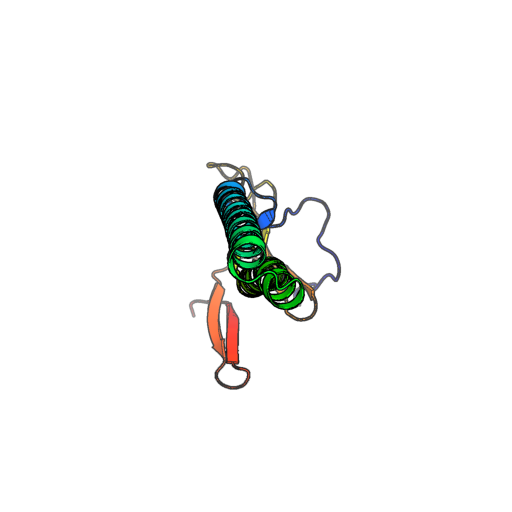ILE A 1 102 ? -15.475 -1.715 8.488 1.00 88.56 102 ILE A O 1
ATOM 780 N N . ARG A 1 103 ? -13.504 -1.982 7.434 1.00 87.25 103 ARG A N 1
ATOM 781 C CA . ARG A 1 103 ? -14.056 -1.926 6.084 1.00 87.25 103 ARG A CA 1
ATOM 782 C C . ARG A 1 103 ? -14.307 -3.335 5.569 1.00 87.25 103 ARG A C 1
ATOM 784 O O . ARG A 1 103 ? -13.383 -4.138 5.479 1.00 87.25 103 ARG A O 1
ATOM 791 N N . LEU A 1 104 ? -15.544 -3.620 5.198 1.00 84.19 104 LEU A N 1
ATOM 792 C CA . LEU A 1 104 ? -15.924 -4.880 4.577 1.00 84.19 104 LEU A CA 1
ATOM 793 C C . LEU A 1 104 ? -15.573 -4.891 3.082 1.00 84.19 104 LEU A C 1
ATOM 795 O O . LEU A 1 104 ? -15.289 -3.857 2.471 1.00 84.19 104 LEU A O 1
ATOM 799 N N . SER A 1 105 ? -15.609 -6.081 2.482 1.00 81.00 105 SER A N 1
ATOM 800 C CA . SER A 1 105 ? -15.312 -6.298 1.059 1.00 81.00 105 SER A CA 1
ATOM 801 C C . SER A 1 105 ? -16.277 -5.570 0.117 1.00 81.00 105 SER A C 1
ATOM 803 O O . SER A 1 105 ? -15.898 -5.228 -1.000 1.00 81.00 105 SER A O 1
ATOM 805 N N . ASP A 1 106 ? -17.504 -5.295 0.565 1.00 83.12 106 ASP A N 1
ATOM 806 C CA . ASP A 1 106 ? -18.494 -4.478 -0.154 1.00 83.12 106 ASP A CA 1
ATOM 807 C C . ASP A 1 106 ? -18.192 -2.965 -0.082 1.00 83.12 106 ASP A C 1
ATOM 809 O O . ASP A 1 106 ? -18.848 -2.150 -0.732 1.00 83.12 106 ASP A O 1
ATOM 813 N N . GLY A 1 107 ? -17.162 -2.583 0.676 1.00 82.19 107 GLY A N 1
ATOM 814 C CA . GLY A 1 107 ? -16.728 -1.213 0.887 1.00 82.19 107 GLY A CA 1
ATOM 815 C C . GLY A 1 107 ? -17.424 -0.500 2.044 1.00 82.19 107 GLY A C 1
ATOM 816 O O . GLY A 1 107 ? -17.003 0.621 2.346 1.00 82.19 107 GLY A O 1
ATOM 817 N N . GLY A 1 108 ? -18.419 -1.127 2.678 1.00 85.81 108 GLY A N 1
ATOM 818 C CA . GLY A 1 108 ? -19.120 -0.617 3.851 1.00 85.81 108 GLY A CA 1
ATOM 819 C C . GLY A 1 108 ? -18.248 -0.629 5.102 1.00 85.81 108 GLY A C 1
ATOM 820 O O . GLY A 1 108 ? -17.285 -1.390 5.206 1.00 85.81 108 GLY A O 1
ATOM 821 N N . TRP A 1 109 ? -18.578 0.239 6.054 1.00 87.69 109 TRP A N 1
ATOM 822 C CA . TRP A 1 109 ? -17.901 0.330 7.342 1.00 87.69 109 TRP A CA 1
ATOM 823 C C . TRP A 1 109 ? -18.796 -0.198 8.451 1.00 87.69 109 TRP A C 1
ATOM 825 O O . TRP A 1 109 ? -19.972 0.158 8.537 1.00 87.69 109 TRP A O 1
ATOM 835 N N . VAL A 1 110 ? -18.221 -1.032 9.311 1.00 87.06 110 VAL A N 1
ATOM 836 C CA . VAL A 1 110 ? -18.907 -1.613 10.466 1.00 87.06 110 VAL A CA 1
ATOM 837 C C . VAL A 1 110 ? -18.127 -1.283 11.726 1.00 87.06 110 VAL A C 1
ATOM 839 O O . VAL A 1 110 ? -16.908 -1.455 11.769 1.00 87.06 110 VAL A O 1
ATOM 842 N N . ASP A 1 111 ? -18.838 -0.798 12.740 1.00 87.44 111 ASP A N 1
ATOM 843 C CA . ASP A 1 111 ? -18.294 -0.640 14.085 1.00 87.44 111 ASP A CA 1
ATOM 844 C C . ASP A 1 111 ? -18.122 -2.015 14.739 1.00 87.44 111 ASP A C 1
ATOM 846 O O . ASP A 1 111 ? -19.064 -2.810 14.824 1.00 87.44 111 ASP A O 1
ATOM 850 N N . VAL A 1 112 ? -16.906 -2.293 15.199 1.00 82.25 112 VAL A N 1
ATOM 851 C CA . VAL A 1 112 ? -16.568 -3.537 15.892 1.00 82.25 112 VAL A CA 1
ATOM 852 C C . VAL A 1 112 ? -17.296 -3.613 17.245 1.00 82.25 112 VAL A C 1
ATOM 854 O O . VAL A 1 112 ? -17.749 -4.693 17.647 1.00 82.25 112 VAL A O 1
ATOM 857 N N . GLY A 1 113 ? -17.515 -2.467 17.897 1.00 80.19 113 GLY A N 1
ATOM 858 C CA . GLY A 1 113 ? -18.052 -2.366 19.253 1.00 80.19 113 GLY A CA 1
ATOM 859 C C . GLY A 1 113 ? -17.123 -2.975 20.312 1.00 80.19 113 GLY A C 1
ATOM 860 O O . GLY A 1 113 ? -15.957 -3.266 20.051 1.00 80.19 113 GLY A O 1
ATOM 861 N N . GLU A 1 114 ? -17.644 -3.204 21.520 1.00 76.25 114 GLU A N 1
ATOM 862 C CA . GLU A 1 114 ? -16.861 -3.780 22.625 1.00 76.25 114 GLU A CA 1
ATOM 863 C C . GLU A 1 114 ? -16.665 -5.296 22.480 1.00 76.25 114 GLU A C 1
ATOM 865 O O . GLU A 1 114 ? -17.627 -6.065 22.486 1.00 76.25 114 GLU A O 1
ATOM 870 N N . GLY A 1 115 ? -15.420 -5.753 22.367 1.00 73.06 115 GLY A N 1
ATOM 871 C CA . GLY A 1 115 ? -15.088 -7.178 22.345 1.00 73.06 115 GLY A CA 1
ATOM 872 C C . GLY A 1 115 ? -13.818 -7.473 21.560 1.00 73.06 115 GLY A C 1
ATOM 873 O O . GLY A 1 115 ? -13.280 -6.614 20.861 1.00 73.06 115 GLY A O 1
ATOM 874 N N . ARG A 1 116 ? -13.323 -8.707 21.6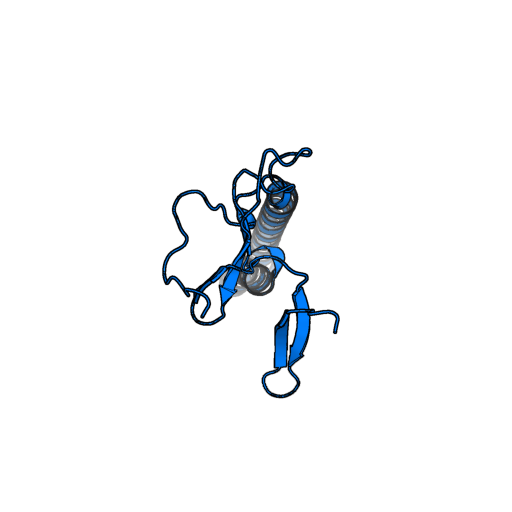74 1.00 72.62 116 ARG A N 1
ATOM 875 C CA . ARG A 1 116 ? -12.191 -9.171 20.874 1.00 72.62 116 ARG A CA 1
ATOM 876 C C . ARG A 1 116 ? -12.700 -9.674 19.525 1.00 72.62 116 ARG A C 1
ATOM 878 O O . ARG A 1 116 ? -13.771 -10.264 19.417 1.00 72.62 116 ARG A O 1
ATOM 885 N N . VAL A 1 117 ? -11.921 -9.435 18.480 1.00 78.44 117 VAL A N 1
ATOM 886 C CA . VAL A 1 117 ? -12.144 -10.008 17.152 1.00 78.44 117 VAL A CA 1
ATOM 887 C C . VAL A 1 117 ? -10.919 -10.802 16.736 1.00 78.44 117 VAL A C 1
ATOM 889 O O . VAL A 1 117 ? -9.789 -10.427 17.053 1.00 78.44 117 VAL A O 1
ATOM 892 N N . ARG A 1 118 ? -11.141 -11.898 16.017 1.00 81.38 118 ARG A N 1
ATOM 893 C CA . ARG A 1 118 ? -10.087 -12.732 15.441 1.00 81.38 118 ARG A CA 1
ATOM 894 C C . ARG A 1 118 ? -10.319 -12.938 13.955 1.00 81.38 118 ARG A C 1
ATOM 896 O O . ARG A 1 118 ? -11.450 -12.907 13.475 1.00 81.38 118 ARG A O 1
ATOM 903 N N . LEU A 1 119 ? -9.230 -13.164 13.234 1.00 81.75 119 LEU A N 1
ATOM 904 C CA . LEU A 1 119 ? -9.286 -13.629 11.855 1.00 81.75 119 LEU A CA 1
ATOM 905 C C . LEU A 1 119 ? -9.470 -15.150 11.869 1.00 81.75 119 LEU A C 1
ATOM 907 O O . LEU A 1 119 ? -8.722 -15.855 12.546 1.00 81.75 119 LEU A O 1
ATOM 911 N N . ALA A 1 120 ? -10.467 -15.643 11.144 1.00 83.56 120 ALA A N 1
ATOM 912 C CA . ALA A 1 120 ? -10.680 -17.059 10.879 1.00 83.56 120 ALA A CA 1
ATOM 913 C C . ALA A 1 120 ? -10.508 -17.303 9.379 1.00 83.56 120 ALA A C 1
ATOM 915 O O . ALA A 1 120 ? -11.046 -16.540 8.579 1.00 83.56 120 ALA A O 1
ATOM 916 N N . GLU A 1 121 ? -9.753 -18.327 8.987 1.00 82.62 121 GLU A N 1
ATOM 917 C CA . GLU A 1 121 ? -9.621 -18.676 7.571 1.00 82.62 121 GLU A CA 1
ATOM 918 C C . GLU A 1 121 ? -10.967 -19.134 7.000 1.00 82.62 121 GLU A C 1
ATOM 920 O O . GLU A 1 121 ? -11.716 -19.868 7.645 1.00 82.62 121 GLU A O 1
ATOM 925 N N . ASP A 1 122 ? -11.280 -18.663 5.794 1.00 80.69 122 ASP A N 1
ATOM 926 C CA . ASP A 1 122 ? -12.453 -19.096 5.042 1.00 80.69 122 ASP A CA 1
ATOM 927 C C . ASP A 1 122 ? -12.012 -20.086 3.961 1.00 80.69 122 ASP A C 1
ATOM 929 O O . ASP A 1 122 ? -11.450 -19.703 2.933 1.00 80.69 122 ASP A O 1
ATOM 933 N N . GLU A 1 123 ? -12.263 -21.372 4.203 1.00 78.50 123 GLU A N 1
ATOM 934 C CA . GLU A 1 123 ? -11.906 -22.451 3.277 1.00 78.50 123 GLU A CA 1
ATOM 935 C C . GLU A 1 123 ? -12.789 -22.486 2.015 1.00 78.50 123 GLU A C 1
ATOM 937 O O . GLU A 1 123 ? -12.394 -23.078 1.011 1.00 78.50 123 GLU A O 1
ATOM 942 N N . LEU A 1 124 ? -13.974 -21.860 2.035 1.00 80.06 124 LEU A N 1
ATOM 943 C CA . LEU A 1 124 ? -14.928 -21.897 0.921 1.00 80.06 124 LEU A CA 1
ATOM 944 C C . LEU A 1 124 ? -14.606 -20.847 -0.140 1.00 80.06 124 LEU A C 1
ATOM 946 O O . LEU A 1 124 ? -14.689 -21.124 -1.337 1.00 80.06 124 LEU A O 1
ATOM 950 N N . ILE A 1 125 ? -14.276 -19.634 0.300 1.00 73.25 125 ILE A N 1
ATOM 951 C CA . ILE A 1 125 ? -14.045 -18.480 -0.582 1.00 73.25 125 ILE A CA 1
ATOM 952 C C . ILE A 1 125 ? -12.540 -18.199 -0.737 1.00 73.25 125 ILE A C 1
ATOM 954 O O . ILE A 1 125 ? -12.116 -17.555 -1.699 1.00 73.25 125 ILE A O 1
ATOM 958 N N . GLY A 1 126 ? -11.720 -18.731 0.174 1.00 70.25 126 GLY A N 1
ATOM 959 C CA . GLY A 1 126 ? -10.318 -18.372 0.327 1.00 70.25 126 GLY A CA 1
ATOM 960 C C . GLY A 1 126 ? -10.162 -17.011 1.014 1.00 70.25 126 GLY A C 1
ATOM 961 O O . GLY A 1 126 ? -10.893 -16.062 0.737 1.00 70.25 126 GLY A O 1
ATOM 962 N N . GLY A 1 127 ? -9.171 -16.895 1.899 1.00 76.69 127 GLY A N 1
ATOM 963 C CA . GLY A 1 127 ? -8.892 -15.668 2.652 1.00 76.69 127 GLY A CA 1
ATOM 964 C C . GLY A 1 127 ? -9.263 -15.789 4.128 1.00 76.69 127 GLY A C 1
ATOM 965 O O . GLY A 1 127 ? -9.216 -16.878 4.696 1.00 76.69 127 GLY A O 1
ATOM 966 N N . SER A 1 128 ? -9.586 -14.666 4.771 1.00 78.56 128 SER A N 1
ATOM 967 C CA . SER A 1 128 ? -9.919 -14.634 6.198 1.00 78.56 128 SER A CA 1
ATOM 968 C C . SER A 1 128 ? -11.165 -13.798 6.461 1.00 78.56 128 SER A C 1
ATOM 970 O O . SER A 1 128 ? -11.267 -12.665 5.993 1.00 78.56 128 SER A O 1
ATOM 972 N N . ASN A 1 129 ? -12.072 -14.341 7.266 1.00 80.06 129 ASN A N 1
ATOM 973 C CA . ASN A 1 129 ? -13.217 -13.641 7.825 1.00 80.06 129 ASN A CA 1
ATOM 974 C C . ASN A 1 129 ? -12.881 -13.077 9.201 1.00 80.06 129 ASN A C 1
ATOM 976 O O . ASN A 1 129 ? -12.080 -13.634 9.952 1.00 80.06 129 ASN A O 1
ATOM 980 N N . LEU A 1 130 ? -13.524 -11.967 9.542 1.00 78.88 130 LEU A N 1
ATOM 981 C CA . LEU A 1 130 ? -13.383 -11.330 10.841 1.00 78.88 130 LEU A CA 1
ATOM 982 C C . LEU A 1 130 ? -14.529 -11.809 11.737 1.00 78.88 130 LEU A C 1
ATOM 984 O O . LEU A 1 130 ? -15.698 -11.562 11.449 1.00 78.88 130 LEU A O 1
ATOM 988 N N . VAL A 1 131 ? -14.190 -12.550 12.788 1.00 83.38 131 VAL A N 1
ATOM 989 C CA . VAL A 1 131 ? -15.146 -13.211 13.683 1.00 83.38 131 VAL A CA 1
ATOM 990 C C . VAL A 1 131 ? -15.022 -12.600 15.069 1.00 83.38 131 VAL A C 1
ATOM 992 O O . VAL A 1 131 ? -13.915 -12.401 15.574 1.00 83.38 131 VAL A O 1
ATOM 995 N N . ARG A 1 132 ? -16.161 -12.298 15.693 1.00 79.88 132 ARG A N 1
ATOM 996 C CA . ARG A 1 132 ? -16.191 -11.839 17.082 1.00 79.88 132 ARG A CA 1
ATOM 997 C C . ARG A 1 132 ? -15.831 -13.005 17.995 1.00 79.88 132 ARG A C 1
ATOM 999 O O . ARG A 1 132 ? -16.428 -14.075 17.908 1.00 79.88 132 ARG A O 1
ATOM 1006 N N . ASP A 1 133 ? -14.827 -12.789 18.824 1.00 78.19 133 ASP A N 1
ATOM 1007 C CA . ASP A 1 133 ? -14.369 -13.727 19.833 1.00 78.19 133 ASP A CA 1
ATOM 1008 C C . ASP A 1 133 ? -15.156 -13.430 21.109 1.00 78.19 133 ASP A C 1
ATOM 1010 O O . ASP A 1 133 ? -14.735 -12.652 21.965 1.00 78.19 133 ASP A O 1
ATOM 1014 N N . ASN A 1 134 ? -16.382 -13.948 21.152 1.00 72.25 134 ASN A N 1
ATOM 1015 C CA . ASN A 1 134 ? -17.176 -13.946 22.369 1.00 72.25 134 ASN A CA 1
ATOM 1016 C C . ASN A 1 134 ? -16.717 -15.166 23.173 1.00 72.25 134 ASN A C 1
ATOM 1018 O O . ASN A 1 134 ? -17.004 -16.291 22.769 1.00 72.25 134 ASN A O 1
ATOM 1022 N N . GLU A 1 135 ? -15.955 -14.947 24.246 1.00 56.94 135 GLU A N 1
ATOM 1023 C CA . GLU A 1 135 ? -15.691 -15.989 25.241 1.00 56.94 135 GLU A CA 1
ATOM 1024 C C . GLU A 1 135 ? -17.017 -16.322 25.949 1.00 56.94 135 GLU A C 1
ATOM 1026 O O . GLU A 1 135 ? -17.413 -15.618 26.874 1.00 56.94 135 GLU A O 1
ATOM 1031 N N . ASP A 1 136 ? -17.698 -17.366 25.470 1.00 51.00 136 ASP A N 1
ATOM 1032 C CA . ASP A 1 136 ? -18.620 -18.215 26.238 1.00 51.00 136 ASP A CA 1
ATOM 1033 C C . ASP A 1 136 ? -18.034 -19.637 26.300 1.00 51.00 136 ASP A C 1
ATOM 1035 O O . ASP A 1 136 ? -17.561 -20.132 25.245 1.00 51.00 136 ASP A O 1
#

Radius of gyration: 21.31 Å; chains: 1; bounding box: 53×35×57 Å

Foldseek 3Di:
DWDWALDDDDQKDFPCPFPVVVVVVVVLVVVLVVLQVVLQVVLVVCCVPVVDNVVSVVSNVVSVVVSVVCCVPPCSNVFQKIKGCQDCSNDVHRPDDIWIWGQDPVRIITTPPDADWDWDADPPPGDTDIGGPDDD

Sequence (136 aa):
MQESTTTLPAGLRRFNELELARSFMIRFLITSLGIGLVAMLLASFVFNAMDSFVLAAVCLISGPALIYQLHSRSSMLHVPLAVDMNHPFMDEDPIGSATVMIRLSDGGWVDVGEGRVRLAEDELIGGSNLVRDNED

Secondary structure (DSSP, 8-state):
----BSS--TT-EEGGGSHHHHHHHHHHHHHHHHHHHHHHHHHHHHHHHH--HHHHHHHHHHHHHHHHHHHHH-GGGS--EEE-TTSTTT-SS--SPPPEEEE-TTS-EEE--SSEEEEEE-TTTSSEEEEEE---